Protein AF-A0A9X1PII0-F1 (afdb_monomer_lite)

InterPro domains:
  IPR011990 Tetratricopept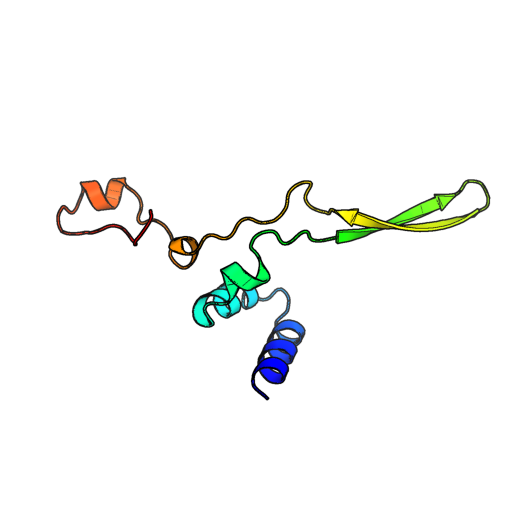ide-like helical domain superfamily [SSF48452] (1-91)
  IPR012944 RagB/SusD domain [PF07980] (1-91)

Foldseek 3Di:
DVVVVVVCCCVVCPPVPVVVVVCLVVVCCCVDQAQDFDWDWDWDQDPVRDIDTDTDTPDPGGGHDDSQNSDDWDPPVVCVVDVVDDTRPPD

Organism: NCBI:txid2906456

Sequence (91 aa):
MRDKIRHERFIELAFEGKRYWDLRRWKIAAQVLNGKQFNAMYITKNANGTYTYKAKPVDGVPYVFQEKMYFMPIPQREIEKNPNLEQNNGW

pLDDT: mean 94.91, std 3.43, range [74.38, 98.0]

Secondary structure (DSSP, 8-state):
-HHHHHHHHHHHTTTTTHHHHHHHHTT-HHHHHTTPPPEEEEEEE-TTS-EEEEEEESSSS-----GGGGSPPPPHHHHHH-TT-PPPTT-

Radius of gyration: 19.82 Å; chains: 1; bounding box: 44×34×57 Å

Structure (mmCIF, N/CA/C/O backbone):
data_AF-A0A9X1PII0-F1
#
_entry.id   AF-A0A9X1PII0-F1
#
loop_
_atom_site.group_PDB
_atom_site.id
_atom_site.type_symbol
_atom_site.label_atom_id
_atom_site.label_alt_id
_atom_site.label_comp_id
_atom_site.label_asym_id
_atom_site.label_entity_id
_atom_site.label_seq_id
_atom_site.pdbx_PDB_ins_code
_atom_site.Cartn_x
_atom_site.Cartn_y
_atom_site.Cartn_z
_atom_site.occupancy
_atom_site.B_iso_or_equiv
_atom_site.auth_seq_id
_atom_site.auth_comp_id
_atom_site.auth_asym_id
_atom_site.auth_atom_id
_atom_site.pdbx_PDB_model_num
ATOM 1 N N . MET A 1 1 ? -7.921 -20.771 -8.634 1.00 88.38 1 MET A N 1
ATOM 2 C CA . MET A 1 1 ? -8.996 -19.906 -9.185 1.00 88.38 1 MET A CA 1
ATOM 3 C C . MET A 1 1 ? -9.045 -18.529 -8.515 1.00 88.38 1 MET A C 1
ATOM 5 O O . MET A 1 1 ? -9.031 -17.536 -9.227 1.00 88.38 1 MET A O 1
ATOM 9 N N . ARG A 1 2 ? -9.047 -18.439 -7.172 1.00 93.44 2 ARG A N 1
ATOM 10 C CA . ARG A 1 2 ? -9.148 -17.161 -6.434 1.00 93.44 2 ARG A CA 1
ATOM 11 C C . ARG A 1 2 ? -8.093 -16.119 -6.825 1.00 93.44 2 ARG A C 1
ATOM 13 O O . ARG A 1 2 ? -8.443 -14.959 -7.004 1.00 93.44 2 ARG A O 1
ATOM 20 N N . ASP A 1 3 ? -6.841 -16.528 -7.006 1.00 94.69 3 ASP A N 1
ATOM 21 C CA . ASP A 1 3 ? -5.760 -15.592 -7.347 1.00 94.69 3 ASP A CA 1
ATOM 22 C C . ASP A 1 3 ? -5.895 -15.013 -8.754 1.00 94.69 3 ASP A C 1
ATOM 24 O O . ASP A 1 3 ? -5.630 -13.830 -8.939 1.00 94.69 3 ASP A O 1
ATOM 28 N N . LYS A 1 4 ? -6.410 -15.796 -9.715 1.00 97.38 4 LYS A N 1
ATOM 29 C CA . LYS A 1 4 ? -6.719 -15.300 -11.064 1.00 97.38 4 LYS A CA 1
ATOM 30 C C . LYS A 1 4 ? -7.772 -14.194 -11.003 1.00 97.38 4 LYS A C 1
ATOM 32 O O . LYS A 1 4 ? -7.538 -13.110 -11.505 1.00 97.38 4 LYS A O 1
ATOM 37 N N . ILE A 1 5 ? -8.868 -14.406 -10.270 1.00 97.25 5 ILE A N 1
ATOM 38 C CA . ILE A 1 5 ? -9.922 -13.386 -10.101 1.00 97.25 5 ILE A CA 1
ATOM 39 C C . ILE A 1 5 ? -9.374 -12.115 -9.431 1.00 97.25 5 ILE A C 1
ATOM 41 O O . ILE A 1 5 ? -9.717 -11.000 -9.818 1.00 97.25 5 ILE A O 1
ATOM 45 N N . ARG A 1 6 ? -8.513 -12.263 -8.414 1.00 96.81 6 ARG A N 1
ATOM 46 C CA . ARG A 1 6 ? -7.865 -11.119 -7.749 1.00 96.81 6 ARG A CA 1
ATOM 47 C C . ARG A 1 6 ? -6.925 -10.360 -8.685 1.00 96.81 6 ARG A C 1
ATOM 49 O O . ARG A 1 6 ? -6.807 -9.144 -8.545 1.00 96.81 6 ARG A O 1
ATOM 56 N N . HIS A 1 7 ? -6.250 -11.074 -9.580 1.00 96.75 7 HIS A N 1
ATOM 57 C CA . HIS A 1 7 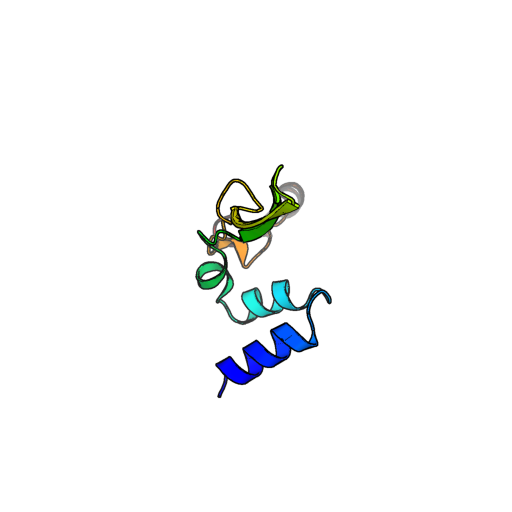? -5.362 -10.504 -10.583 1.00 96.75 7 HIS A CA 1
ATOM 58 C C . HIS A 1 7 ? -6.143 -9.726 -11.646 1.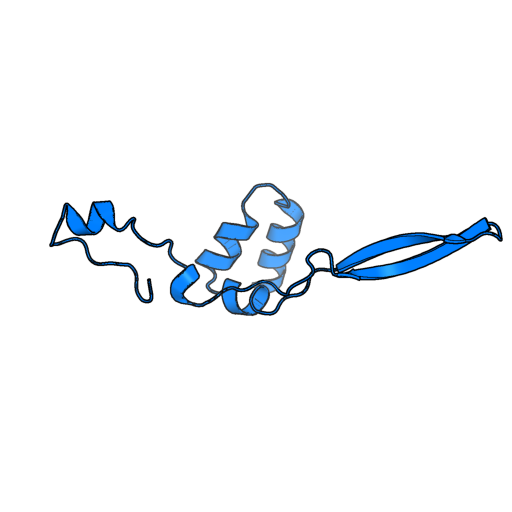00 96.75 7 HIS A C 1
ATOM 60 O O . HIS A 1 7 ? -5.864 -8.543 -11.811 1.00 96.75 7 HIS A O 1
ATOM 66 N N . GLU A 1 8 ? -7.175 -10.329 -12.246 1.00 98.00 8 GLU A N 1
ATOM 67 C CA . GLU A 1 8 ? -8.060 -9.652 -13.209 1.00 98.00 8 GLU A CA 1
ATOM 68 C C . GLU A 1 8 ? -8.633 -8.369 -12.606 1.00 98.00 8 GLU A C 1
ATOM 70 O O . GLU A 1 8 ? -8.469 -7.284 -13.146 1.00 98.00 8 GLU A O 1
ATOM 75 N N . ARG A 1 9 ? -9.188 -8.443 -11.391 1.00 97.88 9 ARG A N 1
ATOM 76 C CA . ARG A 1 9 ? -9.727 -7.260 -10.706 1.00 97.88 9 ARG A CA 1
ATOM 77 C C . ARG A 1 9 ? -8.690 -6.152 -10.486 1.00 97.88 9 ARG A C 1
ATOM 79 O O . ARG A 1 9 ? -9.056 -4.981 -10.466 1.00 97.88 9 ARG A O 1
ATOM 86 N N . PHE A 1 10 ? -7.427 -6.507 -10.247 1.00 97.12 10 PHE A N 1
ATOM 87 C CA . PHE A 1 10 ? -6.360 -5.522 -10.072 1.00 97.12 10 PHE A CA 1
ATOM 88 C C . PHE A 1 10 ? -6.010 -4.817 -11.383 1.00 97.12 10 PHE A C 1
ATOM 90 O O . PHE A 1 10 ? -5.726 -3.624 -11.342 1.00 97.12 10 PHE A O 1
ATOM 97 N N . ILE A 1 11 ? -6.033 -5.546 -12.500 1.00 97.62 11 ILE A N 1
ATOM 98 C CA . ILE A 1 11 ? -5.784 -4.998 -13.834 1.00 97.62 11 ILE A CA 1
ATOM 99 C C . ILE A 1 11 ? -6.964 -4.126 -14.267 1.00 97.62 11 ILE A C 1
ATOM 101 O O . ILE A 1 11 ? -6.772 -2.947 -14.540 1.00 97.62 11 ILE A O 1
ATOM 105 N N . GLU A 1 12 ? -8.175 -4.684 -14.256 1.00 98.00 12 GLU A N 1
ATOM 106 C CA . GLU A 1 12 ? -9.385 -4.040 -14.783 1.00 98.00 12 GLU A CA 1
ATOM 107 C C . GLU A 1 12 ? -9.748 -2.752 -14.039 1.00 98.00 12 GLU A C 1
ATOM 109 O O . GLU A 1 12 ? -10.183 -1.786 -14.648 1.00 98.00 12 GLU A O 1
ATOM 114 N N . LEU A 1 13 ? -9.551 -2.722 -12.715 1.00 97.88 13 LEU A N 1
ATOM 115 C CA . LEU A 1 13 ? -9.930 -1.587 -11.861 1.00 97.88 13 LEU A CA 1
ATOM 116 C C . LEU A 1 13 ? -8.705 -0.814 -11.353 1.00 97.88 13 LEU A C 1
ATOM 118 O O . LEU A 1 13 ? -8.711 -0.252 -10.243 1.00 97.88 13 LEU A O 1
ATOM 122 N N . ALA A 1 14 ? -7.608 -0.850 -12.114 1.00 96.75 14 ALA A N 1
ATOM 123 C CA . ALA A 1 14 ? -6.403 -0.102 -11.797 1.00 96.75 14 ALA A CA 1
ATOM 124 C C . ALA A 1 14 ? -6.722 1.401 -11.706 1.00 96.75 14 ALA A C 1
ATOM 126 O O . ALA A 1 14 ? -7.467 1.948 -12.506 1.00 96.75 14 ALA A O 1
ATOM 127 N N . PHE A 1 15 ? -6.149 2.075 -10.706 1.00 95.94 15 PHE A N 1
ATOM 128 C CA . PHE A 1 15 ? -6.340 3.514 -10.451 1.00 95.94 15 PHE A CA 1
ATOM 129 C C . PHE A 1 15 ? -7.767 3.972 -10.072 1.00 95.94 15 PHE A C 1
ATOM 131 O O . PHE A 1 15 ? -7.987 5.162 -9.889 1.00 95.94 15 PHE A O 1
ATOM 138 N N . GLU A 1 16 ? -8.701 3.056 -9.791 1.00 97.69 16 GLU A N 1
ATOM 139 C CA . GLU A 1 16 ? -10.068 3.386 -9.331 1.00 97.69 16 GLU A CA 1
ATOM 140 C C . GLU A 1 16 ? -10.263 3.296 -7.801 1.00 97.69 16 GLU A C 1
ATOM 142 O O . GLU A 1 16 ? -11.361 3.067 -7.283 1.00 97.69 16 GLU A O 1
ATOM 147 N N . GLY A 1 17 ? -9.176 3.356 -7.028 1.00 96.31 17 GLY A N 1
ATOM 148 C CA . GLY A 1 17 ? -9.230 3.259 -5.562 1.00 96.31 17 GLY A CA 1
ATOM 149 C C . GLY A 1 17 ? -9.632 1.880 -5.010 1.00 96.31 17 GLY A C 1
ATOM 150 O O . GLY A 1 17 ? -9.762 1.710 -3.796 1.00 96.31 17 GLY A O 1
ATOM 151 N N . LYS A 1 18 ? -9.795 0.855 -5.858 1.00 97.81 18 LYS A N 1
ATOM 152 C CA . LYS A 1 18 ? -10.184 -0.499 -5.419 1.00 97.81 18 LYS A CA 1
ATOM 153 C C . LYS A 1 18 ? -9.055 -1.241 -4.722 1.00 97.81 18 LYS A C 1
ATOM 155 O O . LYS A 1 18 ? -9.291 -1.909 -3.717 1.00 97.81 18 LYS A O 1
ATOM 160 N N . ARG A 1 19 ? -7.819 -1.080 -5.206 1.00 96.25 19 ARG A N 1
ATOM 161 C CA . ARG A 1 19 ? -6.657 -1.843 -4.726 1.00 96.25 19 ARG A CA 1
ATOM 162 C C . ARG A 1 19 ? -6.431 -1.706 -3.220 1.00 96.25 19 ARG A C 1
ATOM 164 O O . ARG A 1 19 ? -6.138 -2.703 -2.563 1.00 96.25 19 ARG A O 1
ATOM 171 N N . TYR A 1 20 ? -6.610 -0.502 -2.680 1.00 95.19 20 TYR A N 1
ATOM 172 C CA . TYR A 1 20 ? -6.458 -0.230 -1.251 1.00 95.19 20 TYR A CA 1
ATOM 173 C C . TYR A 1 20 ? -7.416 -1.076 -0.401 1.00 95.19 20 TYR A C 1
ATOM 175 O O . TYR A 1 20 ? -6.993 -1.803 0.500 1.00 95.19 20 TYR A O 1
ATOM 183 N N . TRP A 1 21 ? -8.707 -1.045 -0.734 1.00 96.56 21 TRP A N 1
ATOM 184 C CA . TRP A 1 21 ? -9.739 -1.784 -0.007 1.00 96.56 21 TRP A CA 1
ATOM 185 C C . TRP A 1 21 ? -9.700 -3.285 -0.280 1.00 96.56 21 TRP A C 1
ATOM 187 O O . TRP A 1 21 ? -9.969 -4.077 0.620 1.00 96.56 21 TRP A O 1
ATOM 197 N N . ASP A 1 22 ? -9.327 -3.689 -1.492 1.00 98.00 22 ASP A N 1
ATOM 198 C CA . ASP A 1 22 ? -9.199 -5.092 -1.871 1.00 98.00 22 ASP A CA 1
ATOM 199 C C . ASP A 1 22 ? -8.125 -5.809 -1.050 1.00 98.00 22 ASP A C 1
ATOM 201 O O . ASP A 1 22 ? -8.396 -6.861 -0.473 1.00 98.00 22 ASP A O 1
ATOM 205 N N . LEU A 1 23 ? -6.935 -5.218 -0.910 1.00 97.12 23 LEU A N 1
ATOM 206 C CA . LEU A 1 23 ? -5.875 -5.796 -0.080 1.00 97.12 23 LEU A CA 1
ATOM 207 C C . LEU A 1 23 ? -6.283 -5.886 1.399 1.00 97.12 23 LEU A C 1
ATOM 209 O O . LEU A 1 23 ? -5.975 -6.882 2.060 1.00 97.12 23 LEU A O 1
ATOM 213 N N . ARG A 1 24 ? -7.009 -4.878 1.904 1.00 96.75 24 ARG A N 1
ATOM 214 C CA . ARG A 1 24 ? -7.488 -4.824 3.294 1.00 96.75 24 ARG A CA 1
ATOM 215 C C . ARG A 1 24 ? -8.559 -5.868 3.591 1.00 96.75 24 ARG A C 1
ATOM 217 O O . ARG A 1 24 ? -8.381 -6.676 4.496 1.00 96.75 24 ARG A O 1
ATOM 224 N N . ARG A 1 25 ? -9.636 -5.919 2.801 1.00 96.94 25 ARG A N 1
ATOM 225 C CA . ARG A 1 25 ? -10.738 -6.881 3.005 1.00 96.94 25 ARG A CA 1
ATOM 226 C C . ARG A 1 25 ? -10.304 -8.331 2.800 1.00 96.94 25 ARG A C 1
ATOM 228 O O . ARG A 1 25 ? -10.906 -9.246 3.349 1.00 96.94 25 ARG A O 1
ATOM 235 N N . TRP A 1 26 ? -9.268 -8.553 1.991 1.00 97.00 26 TRP A N 1
ATOM 236 C CA . TRP A 1 26 ? -8.670 -9.872 1.803 1.00 97.00 26 TRP A CA 1
ATOM 237 C C . TRP A 1 26 ? -7.646 -10.244 2.872 1.00 97.00 26 TRP A C 1
ATOM 239 O O . TRP A 1 26 ? -7.200 -11.387 2.850 1.00 97.00 26 TRP A O 1
ATOM 249 N N . LYS A 1 27 ? -7.291 -9.321 3.778 1.00 96.38 27 LYS A N 1
ATOM 250 C CA . LYS A 1 27 ? -6.252 -9.493 4.801 1.00 96.38 27 LYS A CA 1
ATOM 251 C C . LYS A 1 27 ? -4.902 -9.951 4.233 1.00 96.38 27 LYS A C 1
ATOM 253 O O . LYS A 1 27 ? -4.239 -10.807 4.802 1.00 96.38 27 LYS A O 1
ATOM 258 N N . ILE A 1 28 ? -4.501 -9.381 3.094 1.00 96.94 28 ILE A N 1
ATOM 259 C CA . ILE A 1 28 ? -3.199 -9.662 2.454 1.00 96.94 28 ILE A CA 1
ATOM 260 C C . ILE A 1 28 ? -2.338 -8.406 2.269 1.00 96.94 28 ILE A C 1
ATOM 262 O O . ILE A 1 28 ? -1.292 -8.460 1.631 1.00 96.94 28 ILE A O 1
ATOM 266 N N . ALA A 1 29 ? -2.771 -7.257 2.792 1.00 96.88 29 ALA A N 1
ATOM 267 C CA . ALA A 1 29 ? -2.040 -6.001 2.660 1.00 96.88 29 ALA A CA 1
ATOM 268 C C . ALA A 1 29 ? -0.653 -6.078 3.313 1.00 96.88 29 ALA A C 1
ATOM 270 O O . ALA A 1 29 ? 0.322 -5.707 2.670 1.00 96.88 29 ALA A O 1
ATOM 271 N N . ALA A 1 30 ? -0.548 -6.633 4.525 1.00 95.62 30 ALA A N 1
ATOM 272 C CA . ALA A 1 30 ? 0.737 -6.821 5.200 1.00 95.62 30 ALA A CA 1
ATOM 273 C C . ALA A 1 30 ? 1.679 -7.727 4.391 1.00 95.62 30 ALA A C 1
ATOM 275 O O . ALA A 1 30 ? 2.837 -7.384 4.186 1.00 95.62 30 ALA A O 1
ATOM 276 N N . GLN A 1 31 ? 1.161 -8.825 3.830 1.00 95.38 31 GLN A N 1
ATOM 277 C CA . GLN A 1 31 ? 1.937 -9.738 2.986 1.00 95.38 31 GLN A CA 1
ATOM 278 C C . GLN A 1 31 ? 2.439 -9.076 1.690 1.00 95.38 31 GLN A C 1
ATOM 280 O O . GLN A 1 31 ? 3.536 -9.371 1.227 1.00 95.38 31 GLN A O 1
ATOM 285 N N . VAL A 1 32 ? 1.621 -8.224 1.063 1.00 94.56 32 VAL A N 1
ATOM 286 C CA . VAL A 1 32 ? 1.912 -7.654 -0.264 1.00 94.56 32 VAL A CA 1
ATOM 287 C C . VAL A 1 32 ? 2.712 -6.353 -0.185 1.00 94.56 32 VAL A C 1
ATOM 289 O O . VAL A 1 32 ? 3.507 -6.081 -1.085 1.00 94.56 32 VAL A O 1
ATOM 292 N N . LEU A 1 33 ? 2.468 -5.531 0.838 1.00 94.75 33 LEU A N 1
ATOM 293 C CA . LEU A 1 33 ? 2.983 -4.163 0.931 1.00 94.75 33 LEU A CA 1
ATOM 294 C C . LEU A 1 33 ? 4.128 -4.017 1.932 1.00 94.75 33 LEU A C 1
ATOM 296 O O . LEU A 1 33 ? 5.004 -3.191 1.704 1.00 94.75 33 LEU A O 1
ATOM 300 N N . ASN A 1 34 ? 4.146 -4.777 3.029 1.00 95.38 34 ASN A N 1
ATOM 301 C CA . ASN A 1 34 ? 5.171 -4.585 4.050 1.00 95.38 34 ASN A CA 1
ATOM 302 C C . ASN A 1 34 ? 6.548 -5.020 3.530 1.00 95.38 34 ASN A C 1
ATOM 304 O O . ASN A 1 34 ? 6.711 -6.136 3.042 1.00 95.38 34 ASN A O 1
ATOM 308 N N . GLY A 1 35 ? 7.536 -4.131 3.610 1.00 93.38 35 GLY A N 1
ATOM 309 C CA . GLY A 1 35 ? 8.865 -4.341 3.038 1.00 93.38 35 GLY A CA 1
ATOM 310 C C . GLY A 1 35 ? 8.897 -4.312 1.506 1.00 93.38 35 GLY A C 1
ATOM 311 O O . GLY A 1 35 ? 9.929 -4.622 0.909 1.00 93.38 35 GLY A O 1
ATOM 312 N N . LYS A 1 36 ? 7.794 -3.949 0.834 1.00 93.44 36 LYS A N 1
ATOM 313 C CA . LYS A 1 36 ? 7.748 -3.911 -0.628 1.00 93.44 36 LYS A CA 1
ATOM 314 C C . LYS A 1 36 ? 8.444 -2.657 -1.148 1.00 93.44 36 LYS A C 1
ATOM 316 O O . LYS A 1 36 ? 8.020 -1.540 -0.868 1.00 93.44 36 LYS A O 1
ATOM 321 N N . GLN A 1 37 ? 9.468 -2.862 -1.971 1.00 93.12 37 GLN A N 1
ATOM 322 C CA . GLN A 1 37 ? 10.090 -1.813 -2.770 1.00 93.12 37 GLN A CA 1
ATOM 323 C C . GLN A 1 37 ? 9.462 -1.785 -4.167 1.00 93.12 37 GLN A C 1
ATOM 325 O O . GLN A 1 37 ? 9.462 -2.799 -4.874 1.00 93.12 37 GLN A O 1
ATOM 330 N N . PHE A 1 38 ? 8.925 -0.633 -4.569 1.00 91.75 38 PHE A N 1
ATOM 331 C CA . PHE A 1 38 ? 8.470 -0.409 -5.939 1.00 91.75 38 PHE A CA 1
ATOM 332 C C . PHE A 1 38 ? 9.583 0.234 -6.755 1.00 91.75 38 PHE A C 1
ATOM 334 O O . PHE A 1 38 ? 10.278 1.133 -6.275 1.00 91.75 38 PHE A O 1
ATOM 341 N N . ASN A 1 39 ? 9.738 -0.245 -7.987 1.00 92.88 39 ASN A N 1
ATOM 342 C CA . ASN A 1 39 ? 10.752 0.221 -8.917 1.00 92.88 39 ASN A CA 1
ATOM 343 C C . ASN A 1 39 ? 10.087 0.833 -10.148 1.00 92.88 39 ASN A C 1
ATOM 345 O O . ASN A 1 39 ? 9.073 0.321 -10.622 1.00 92.88 39 ASN A O 1
ATOM 349 N N . ALA A 1 40 ? 10.705 1.872 -10.697 1.00 93.56 40 ALA A N 1
ATOM 350 C CA . ALA A 1 40 ? 10.396 2.399 -12.016 1.00 93.56 40 ALA A CA 1
ATOM 351 C C . ALA A 1 40 ? 11.578 2.164 -12.951 1.00 93.56 40 ALA A C 1
ATOM 353 O O . ALA A 1 40 ? 12.729 2.042 -12.521 1.00 93.56 40 ALA A O 1
ATOM 354 N N . MET A 1 41 ? 11.288 2.100 -14.247 1.00 95.31 41 MET A N 1
ATOM 355 C CA . MET A 1 41 ? 12.325 2.058 -15.266 1.00 95.31 41 MET A CA 1
ATOM 356 C C . MET A 1 41 ? 12.861 3.469 -15.508 1.00 95.31 41 MET A C 1
ATOM 358 O O . MET A 1 41 ? 12.117 4.357 -15.912 1.00 95.31 41 MET A O 1
ATOM 362 N N . TYR A 1 42 ? 14.159 3.661 -15.302 1.00 93.94 42 TYR A N 1
ATOM 363 C CA . TYR A 1 42 ? 14.862 4.890 -15.646 1.00 93.94 42 TYR A CA 1
ATOM 364 C C . TYR A 1 42 ? 15.555 4.698 -16.985 1.00 93.94 42 TYR A C 1
ATOM 366 O O . TYR A 1 42 ? 16.382 3.796 -17.146 1.00 93.94 42 TYR A O 1
ATOM 374 N N . ILE A 1 43 ? 15.212 5.568 -17.930 1.00 95.62 43 ILE A N 1
ATOM 375 C CA . ILE A 1 43 ? 15.757 5.569 -19.283 1.00 95.62 43 ILE A CA 1
ATOM 376 C C . ILE A 1 43 ? 16.743 6.731 -19.380 1.00 95.62 43 ILE A C 1
ATOM 378 O O . ILE A 1 43 ? 16.375 7.887 -19.185 1.00 95.62 43 ILE A O 1
ATOM 382 N N . THR A 1 44 ? 18.007 6.430 -19.658 1.00 95.69 44 THR A N 1
ATOM 383 C CA . THR A 1 44 ? 19.073 7.428 -19.802 1.00 95.69 44 THR A CA 1
ATOM 384 C C . THR A 1 44 ? 19.592 7.408 -21.229 1.00 95.69 44 THR A C 1
ATOM 386 O O . THR A 1 44 ? 20.022 6.363 -21.712 1.00 95.69 44 THR A O 1
ATOM 389 N N . LYS A 1 45 ? 19.562 8.558 -21.907 1.00 96.25 45 LYS A N 1
ATOM 390 C CA . LYS A 1 45 ? 20.182 8.716 -23.225 1.00 96.25 45 LYS A CA 1
ATOM 391 C C . LYS A 1 45 ? 21.687 8.923 -23.045 1.00 96.25 45 LYS A C 1
ATOM 393 O O . LYS A 1 45 ? 22.104 9.849 -22.356 1.00 96.25 45 LYS A O 1
ATOM 398 N N . ASN A 1 46 ? 22.485 8.054 -23.646 1.00 95.38 46 ASN A N 1
ATOM 399 C CA . ASN A 1 46 ? 23.940 8.115 -23.605 1.00 95.38 46 ASN A CA 1
ATOM 400 C C . ASN A 1 46 ? 24.468 9.094 -24.670 1.00 95.38 46 ASN A C 1
ATOM 402 O O . ASN A 1 46 ? 23.802 9.369 -25.670 1.00 95.38 46 ASN A O 1
ATOM 406 N N . ALA A 1 47 ? 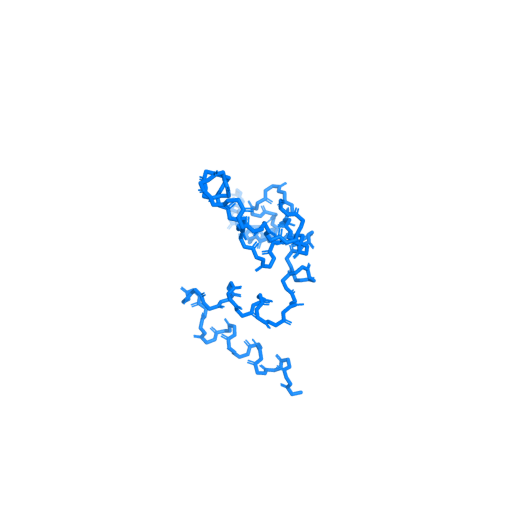25.702 9.574 -24.494 1.00 94.00 47 ALA A N 1
ATOM 407 C CA . ALA A 1 47 ? 26.343 10.507 -25.428 1.00 94.00 47 ALA A CA 1
ATOM 408 C C . ALA A 1 47 ? 26.515 9.930 -26.849 1.00 94.00 47 ALA A C 1
ATOM 410 O O . ALA A 1 47 ? 26.470 10.669 -27.825 1.00 94.00 47 ALA A O 1
ATOM 411 N N . ASN A 1 48 ? 26.641 8.606 -26.976 1.00 94.94 48 ASN A N 1
ATOM 412 C CA . ASN A 1 48 ? 26.733 7.896 -28.258 1.00 94.94 48 ASN A CA 1
ATOM 413 C C . ASN A 1 48 ? 25.366 7.672 -28.945 1.00 94.94 48 ASN A C 1
ATOM 415 O O . ASN A 1 48 ? 25.278 6.891 -29.887 1.00 94.94 48 ASN A O 1
ATOM 419 N N . GLY A 1 49 ? 24.288 8.285 -28.445 1.00 93.25 49 GLY A N 1
ATOM 420 C CA . GLY A 1 49 ? 22.939 8.164 -29.005 1.00 93.25 49 GLY A CA 1
ATOM 421 C C . GLY A 1 49 ? 22.162 6.909 -28.592 1.00 93.25 49 GLY A C 1
ATOM 422 O O . GLY A 1 49 ? 20.983 6.808 -28.918 1.00 93.25 49 GLY A O 1
ATOM 423 N N . THR A 1 50 ? 22.772 5.978 -27.850 1.00 96.44 50 THR A N 1
ATOM 424 C CA . THR A 1 50 ? 22.088 4.778 -27.328 1.00 96.44 50 THR A CA 1
ATOM 425 C C . THR A 1 50 ? 21.300 5.073 -26.047 1.00 96.44 50 THR A C 1
ATOM 427 O O . THR A 1 50 ? 21.482 6.118 -25.419 1.00 96.44 50 THR A O 1
ATOM 430 N N . TYR A 1 51 ? 20.437 4.143 -25.630 1.00 96.12 51 TYR A N 1
ATOM 431 C CA . TYR A 1 51 ? 19.657 4.247 -24.395 1.00 96.12 51 TYR A CA 1
ATOM 432 C C . TYR A 1 51 ? 20.063 3.173 -23.386 1.00 96.12 51 TYR A C 1
ATOM 434 O O . TYR A 1 51 ? 20.210 2.001 -23.728 1.00 96.12 51 TYR A O 1
ATOM 442 N N . THR A 1 52 ? 20.196 3.578 -22.126 1.00 96.31 52 THR A N 1
ATOM 443 C CA . THR A 1 52 ? 20.393 2.688 -20.982 1.00 96.31 52 THR A CA 1
ATOM 444 C C . THR A 1 52 ? 19.095 2.581 -20.193 1.00 96.31 52 THR A C 1
ATOM 446 O O . THR A 1 52 ? 18.502 3.599 -19.839 1.00 96.31 52 THR A O 1
ATOM 449 N N . TYR A 1 53 ? 18.695 1.355 -19.861 1.00 96.38 53 TYR A N 1
ATOM 450 C CA . TYR A 1 53 ? 17.484 1.046 -19.102 1.00 96.38 53 TYR A CA 1
ATOM 451 C C . TYR A 1 53 ? 17.883 0.452 -17.753 1.00 96.38 53 TYR A C 1
ATOM 453 O O . TYR A 1 53 ? 18.534 -0.592 -17.703 1.00 96.38 53 TYR A O 1
ATOM 461 N N . LYS A 1 54 ? 17.535 1.118 -16.649 1.00 95.25 54 LYS A N 1
ATOM 462 C CA . LYS A 1 54 ? 17.785 0.607 -15.293 1.00 95.25 54 LYS A CA 1
ATOM 463 C C . LYS A 1 54 ? 16.544 0.749 -14.430 1.00 95.25 54 LYS A C 1
ATOM 465 O O . LYS A 1 54 ? 16.044 1.854 -14.245 1.00 95.25 54 LYS A O 1
ATOM 470 N N . ALA A 1 55 ? 16.091 -0.357 -13.849 1.00 93.75 55 ALA A N 1
ATOM 471 C CA . ALA A 1 55 ? 15.093 -0.305 -12.793 1.00 93.75 55 ALA A CA 1
ATOM 472 C C . ALA A 1 55 ? 15.725 0.314 -11.538 1.00 93.75 55 ALA A C 1
ATOM 474 O O . ALA A 1 55 ? 16.782 -0.141 -11.097 1.00 93.75 55 ALA A O 1
ATOM 475 N N . LYS A 1 56 ? 15.097 1.345 -10.969 1.00 92.25 56 LYS A N 1
ATOM 476 C CA . LYS A 1 56 ? 15.503 1.920 -9.680 1.00 92.25 56 LYS A CA 1
ATOM 477 C C . LYS A 1 56 ? 14.292 2.061 -8.755 1.00 92.25 56 LYS A C 1
ATOM 479 O O . LYS A 1 56 ? 13.182 2.2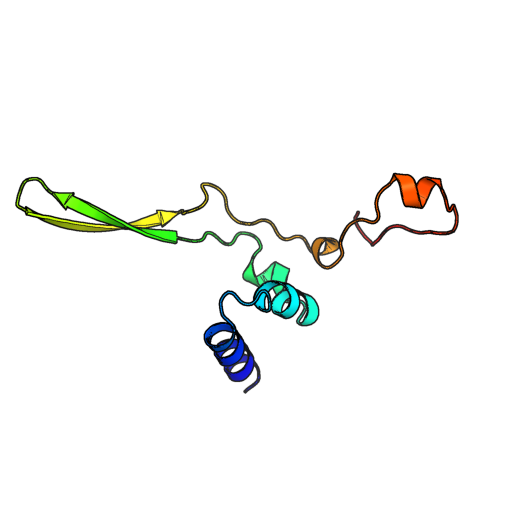29 -9.266 1.00 92.25 56 LYS A O 1
ATOM 484 N N . PRO A 1 57 ? 14.502 2.016 -7.429 1.00 92.62 57 PRO A N 1
ATOM 485 C CA . PRO A 1 57 ? 13.486 2.357 -6.437 1.00 92.62 57 PRO A CA 1
ATOM 486 C C . PRO A 1 57 ? 12.817 3.701 -6.743 1.00 92.62 57 PRO A C 1
ATOM 488 O O . PRO A 1 57 ? 13.518 4.681 -6.989 1.00 92.62 57 PRO A O 1
ATOM 491 N N . VAL A 1 58 ? 11.481 3.734 -6.749 1.00 86.56 58 VAL A N 1
ATOM 492 C CA . VAL A 1 58 ? 10.703 4.984 -6.876 1.00 86.56 58 VAL A CA 1
ATOM 493 C C . VAL A 1 58 ? 10.743 5.745 -5.561 1.00 86.56 58 VAL A C 1
ATOM 495 O O . VAL A 1 58 ? 11.153 6.900 -5.512 1.00 86.56 58 VAL A O 1
ATOM 498 N N . ASP A 1 59 ? 10.370 5.048 -4.494 1.00 74.38 59 ASP A N 1
ATOM 499 C CA . ASP A 1 59 ? 10.378 5.569 -3.140 1.00 74.38 59 ASP A CA 1
ATOM 500 C C . ASP A 1 59 ? 11.678 5.098 -2.485 1.00 74.38 59 ASP A C 1
ATOM 502 O O . ASP A 1 59 ? 11.992 3.912 -2.516 1.00 74.38 59 ASP A O 1
ATOM 506 N N . GLY A 1 60 ? 12.484 6.004 -1.929 1.00 79.81 60 GLY A N 1
ATOM 507 C CA . GLY A 1 60 ? 13.800 5.664 -1.359 1.00 79.81 60 GLY A CA 1
ATOM 508 C C . GLY A 1 60 ? 13.760 4.713 -0.152 1.00 79.81 60 GLY A C 1
ATOM 509 O O . GLY A 1 60 ? 14.811 4.369 0.383 1.00 79.81 60 GLY A O 1
ATOM 510 N N . VAL A 1 61 ? 12.564 4.302 0.280 1.00 88.44 61 VAL A N 1
ATOM 511 C CA . VAL A 1 61 ? 12.317 3.389 1.395 1.00 88.44 61 VAL A CA 1
ATOM 512 C C . VAL A 1 61 ? 11.248 2.350 1.025 1.00 88.44 61 VAL A C 1
ATOM 514 O O . VAL A 1 61 ? 10.305 2.674 0.294 1.00 88.44 61 VAL A O 1
ATOM 517 N N . PRO A 1 62 ? 11.341 1.115 1.553 1.00 91.44 62 PRO A N 1
ATOM 518 C CA . PRO A 1 62 ? 10.282 0.125 1.411 1.00 91.44 62 PRO A CA 1
ATOM 519 C C . PRO A 1 62 ? 8.982 0.575 2.083 1.00 91.44 62 PRO A C 1
ATOM 521 O O . PRO A 1 62 ? 8.995 1.251 3.113 1.00 91.44 62 PRO A O 1
ATOM 524 N N . TYR A 1 63 ? 7.849 0.135 1.539 1.00 92.81 63 TYR A N 1
ATOM 525 C CA . TYR A 1 63 ? 6.545 0.382 2.149 1.00 92.81 63 TYR A CA 1
ATOM 526 C C . TYR A 1 63 ? 6.449 -0.306 3.509 1.00 92.81 63 TYR A C 1
ATOM 528 O O . TYR A 1 63 ? 6.925 -1.426 3.696 1.00 92.81 63 TYR A O 1
ATOM 536 N N . VAL A 1 64 ? 5.773 0.348 4.451 1.00 93.75 64 VAL A N 1
ATOM 537 C CA . VAL A 1 64 ? 5.471 -0.215 5.769 1.00 93.75 64 VAL A CA 1
ATOM 538 C C . VAL A 1 64 ? 3.972 -0.457 5.856 1.00 93.75 64 VAL A C 1
ATOM 540 O O . VAL A 1 64 ? 3.174 0.460 5.671 1.00 93.75 64 VAL A O 1
ATOM 543 N N . PHE A 1 65 ? 3.587 -1.697 6.152 1.00 95.75 65 PHE A N 1
ATOM 544 C CA . PHE A 1 65 ? 2.203 -2.048 6.453 1.00 95.75 65 PHE A CA 1
ATOM 545 C C . PHE A 1 65 ? 2.168 -3.050 7.605 1.00 95.75 65 PHE A C 1
ATOM 547 O O . PHE A 1 65 ? 2.456 -4.232 7.432 1.00 95.75 65 PHE A O 1
ATOM 554 N N . GLN A 1 66 ? 1.810 -2.569 8.791 1.00 95.25 66 GLN A N 1
ATOM 555 C CA . GLN A 1 66 ? 1.682 -3.392 9.994 1.00 95.25 66 GLN A CA 1
ATOM 556 C C . GLN A 1 66 ? 0.252 -3.924 10.133 1.00 95.25 66 GLN A C 1
ATOM 558 O O . GLN A 1 66 ? -0.687 -3.308 9.637 1.00 95.25 66 GLN A O 1
ATOM 563 N N . GLU A 1 67 ? 0.060 -5.020 10.867 1.00 95.06 67 GLU A N 1
ATOM 564 C CA . GLU A 1 67 ? -1.266 -5.629 11.077 1.00 95.06 67 GLU A CA 1
ATOM 565 C C . GLU A 1 67 ? -2.309 -4.636 11.628 1.00 95.06 67 GLU A C 1
ATOM 567 O O . GLU A 1 67 ? -3.441 -4.588 11.150 1.00 95.06 67 GLU A O 1
ATOM 572 N N . LYS A 1 68 ? -1.930 -3.737 12.546 1.00 95.00 68 LYS A N 1
ATOM 573 C CA . LYS A 1 68 ? -2.842 -2.689 13.045 1.00 95.00 68 LYS A CA 1
ATOM 574 C C . LYS A 1 68 ? -3.395 -1.774 11.945 1.00 95.00 68 LYS A C 1
ATOM 576 O O . LYS A 1 68 ? -4.511 -1.273 12.048 1.00 95.00 68 LYS A O 1
ATOM 581 N N . MET A 1 69 ? -2.649 -1.602 10.849 1.00 96.75 69 MET A N 1
ATOM 582 C CA . MET A 1 69 ? -2.998 -0.717 9.735 1.00 96.75 69 MET A CA 1
ATOM 583 C C . MET A 1 69 ? -4.114 -1.261 8.840 1.00 96.75 69 MET A C 1
ATOM 585 O O . MET A 1 69 ? -4.521 -0.570 7.905 1.00 96.75 69 MET A O 1
ATOM 589 N N . TYR A 1 70 ? -4.666 -2.450 9.114 1.00 96.81 70 TYR A N 1
ATOM 590 C CA . TYR A 1 70 ? -5.950 -2.848 8.524 1.00 96.81 70 TYR A CA 1
ATOM 591 C C . TYR A 1 70 ? -7.095 -1.922 8.954 1.00 96.81 70 TYR A C 1
ATOM 593 O O . TYR A 1 70 ? -8.006 -1.681 8.158 1.00 96.81 70 TYR A O 1
ATOM 601 N N . PHE A 1 71 ? -7.002 -1.344 10.153 1.00 95.62 71 PHE A N 1
ATOM 602 C CA . PHE A 1 71 ? -7.918 -0.331 10.666 1.00 95.62 71 PHE A CA 1
ATOM 603 C C . PHE A 1 71 ? -7.214 1.022 10.765 1.00 95.62 71 PHE A C 1
ATOM 605 O O . PHE A 1 71 ? -5.991 1.098 10.881 1.00 95.62 71 PHE A O 1
ATOM 612 N N . MET A 1 72 ? -7.982 2.103 10.656 1.00 94.50 72 MET A N 1
ATOM 613 C CA . MET A 1 72 ? -7.466 3.452 10.898 1.00 94.50 72 MET A CA 1
ATOM 614 C C . MET A 1 72 ? -7.554 3.764 12.394 1.00 94.50 72 MET A C 1
ATOM 616 O O . MET A 1 72 ? -8.513 3.315 13.024 1.00 94.50 72 MET A O 1
ATOM 620 N N . PRO A 1 73 ? -6.609 4.524 12.968 1.00 96.50 73 PRO A N 1
ATOM 621 C CA . PRO A 1 73 ? -6.742 4.971 14.345 1.00 96.50 73 PRO A CA 1
ATOM 622 C C . PRO A 1 73 ? -7.988 5.847 14.479 1.00 96.50 73 PRO A C 1
ATOM 624 O O . PRO A 1 73 ? -8.244 6.725 13.648 1.00 96.50 73 PRO A O 1
ATOM 627 N N . ILE A 1 74 ? -8.758 5.618 15.536 1.00 96.75 74 ILE A N 1
ATOM 628 C CA . ILE A 1 74 ? -9.797 6.552 15.955 1.00 96.75 74 ILE A CA 1
ATOM 629 C C . ILE A 1 74 ? -9.079 7.801 16.486 1.00 96.75 74 ILE A C 1
ATOM 631 O O . ILE A 1 74 ? -8.140 7.655 17.275 1.00 96.75 74 ILE A O 1
ATOM 635 N N . PRO A 1 75 ? -9.455 9.022 16.058 1.00 96.62 75 PRO A N 1
ATOM 636 C CA . PRO A 1 75 ? -8.807 10.236 16.538 1.00 96.62 75 PRO A CA 1
ATOM 637 C C . PRO A 1 75 ? -8.867 10.339 18.064 1.00 96.62 75 PRO A C 1
ATOM 639 O O . PRO A 1 75 ? -9.944 10.223 18.644 1.00 96.62 75 PRO A O 1
ATOM 642 N N . GLN A 1 76 ? -7.729 10.632 18.697 1.00 94.62 76 GLN A N 1
ATOM 643 C CA . GLN A 1 76 ? -7.595 10.679 20.158 1.00 94.62 76 GLN A CA 1
ATOM 644 C C . GLN A 1 76 ? -8.651 11.574 20.826 1.00 94.62 76 GLN A C 1
ATOM 646 O O . GLN A 1 76 ? -9.284 11.175 21.797 1.00 94.62 76 GLN A O 1
ATOM 651 N N . ARG A 1 77 ? -8.938 12.738 20.230 1.00 97.31 77 ARG A N 1
ATOM 652 C CA . ARG A 1 77 ? -9.980 13.663 20.703 1.00 97.31 77 ARG A CA 1
ATOM 653 C C . ARG A 1 77 ? -11.379 13.039 20.799 1.00 97.31 77 ARG A C 1
ATOM 655 O O . ARG A 1 77 ? -12.206 13.530 21.552 1.00 97.31 77 ARG A O 1
ATOM 662 N N . GLU A 1 78 ? -11.690 12.033 19.981 1.00 96.50 78 GLU A N 1
ATOM 663 C CA . GLU A 1 78 ? -13.000 11.369 19.998 1.00 96.50 78 GLU A CA 1
ATOM 664 C C . GLU A 1 78 ? -13.055 10.290 21.086 1.00 96.50 78 GLU A C 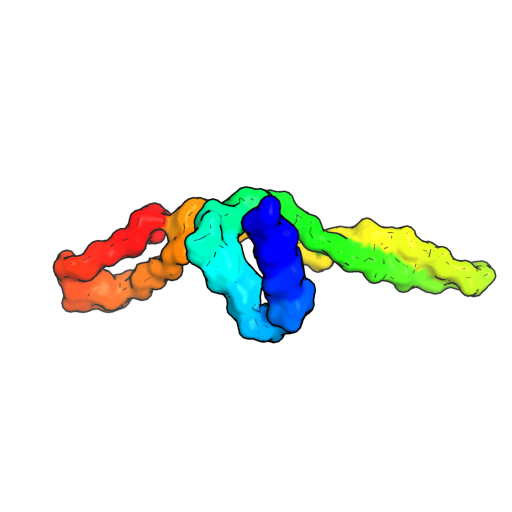1
ATOM 666 O O . GLU A 1 78 ? -14.099 10.119 21.710 1.00 96.50 78 GLU A O 1
ATOM 671 N N . ILE A 1 79 ? -11.923 9.638 21.376 1.00 96.31 79 ILE A N 1
ATOM 672 C CA . ILE A 1 79 ? -11.772 8.730 22.525 1.00 96.31 79 ILE A CA 1
ATOM 673 C C . ILE A 1 79 ? -11.906 9.518 23.833 1.00 96.31 79 ILE A C 1
ATOM 675 O O . ILE A 1 79 ? -12.645 9.126 24.728 1.00 96.31 79 ILE A O 1
ATOM 679 N N . GLU A 1 80 ? -11.262 10.682 23.924 1.00 95.75 80 GLU A N 1
ATOM 680 C CA . GLU A 1 80 ? -11.338 11.548 25.108 1.00 95.75 80 GLU A CA 1
ATOM 681 C C . GLU A 1 80 ? -12.754 12.087 25.364 1.00 95.75 80 GLU A C 1
ATOM 683 O O . GLU A 1 80 ? -13.149 12.270 26.514 1.00 95.75 80 GLU A O 1
ATOM 688 N N . LYS A 1 81 ? -13.542 12.321 24.306 1.00 97.44 81 LYS A N 1
ATOM 689 C CA . LYS A 1 81 ? -14.939 12.770 24.422 1.00 97.44 81 LYS A CA 1
ATOM 690 C C . LYS A 1 81 ? -15.892 11.679 24.896 1.00 97.44 81 LYS A C 1
ATOM 692 O O . LYS A 1 81 ? -16.892 11.998 25.534 1.00 97.44 81 LYS A O 1
ATOM 697 N N . ASN A 1 82 ? -15.641 10.424 24.532 1.00 96.81 82 ASN A N 1
ATOM 698 C CA . ASN A 1 82 ? -16.512 9.305 24.866 1.00 96.81 82 ASN A CA 1
ATOM 699 C C . ASN A 1 82 ? -15.707 8.205 25.567 1.00 96.81 82 ASN A C 1
ATOM 701 O O . ASN A 1 82 ? -15.134 7.359 24.885 1.00 96.81 82 ASN A O 1
ATOM 705 N N . PRO A 1 83 ? -15.736 8.145 26.909 1.00 92.50 83 PRO A N 1
ATOM 706 C CA . PRO A 1 83 ? -15.013 7.130 27.676 1.00 92.50 83 PRO A CA 1
ATOM 707 C C . PRO A 1 83 ? -15.384 5.675 27.345 1.00 92.50 83 PRO A C 1
ATOM 709 O O . PRO A 1 83 ? -14.624 4.773 27.673 1.00 92.50 83 PRO A O 1
ATOM 712 N N . ASN A 1 84 ? -16.533 5.434 26.697 1.00 96.50 84 ASN A N 1
ATOM 713 C CA . ASN A 1 84 ? -16.950 4.099 26.249 1.00 96.50 84 ASN A CA 1
ATOM 714 C C . ASN A 1 84 ? -16.430 3.739 24.842 1.00 96.50 84 ASN A C 1
ATOM 716 O O . ASN A 1 84 ? -16.726 2.655 24.341 1.00 96.50 84 ASN A O 1
ATOM 720 N N . LEU A 1 85 ? -15.732 4.652 24.158 1.00 96.31 85 LEU A N 1
ATOM 721 C CA . LEU A 1 85 ? -15.165 4.420 22.833 1.00 96.31 85 LEU A CA 1
ATOM 722 C C . LEU A 1 85 ? -13.735 3.891 22.960 1.00 96.31 85 LEU A C 1
ATOM 724 O O . LEU A 1 85 ? -12.801 4.640 23.235 1.00 96.31 85 LEU A O 1
ATOM 728 N N . GLU A 1 86 ? -13.564 2.598 22.712 1.00 95.31 86 GLU A N 1
ATOM 729 C CA . GLU A 1 86 ? -12.252 1.952 22.714 1.00 95.31 86 GLU A CA 1
ATOM 730 C C . GLU A 1 86 ? -11.520 2.135 21.376 1.00 95.31 86 GLU A C 1
ATOM 732 O O . GLU A 1 86 ? -12.130 2.204 20.306 1.00 95.31 86 GLU A O 1
ATOM 737 N N . GLN A 1 87 ? -10.189 2.200 21.433 1.00 96.25 87 GLN A N 1
ATOM 738 C CA . GLN A 1 87 ? -9.333 2.308 20.253 1.00 96.25 87 GLN A CA 1
ATOM 739 C C . GLN A 1 87 ? -9.270 0.985 19.469 1.00 96.25 87 GLN A C 1
ATOM 741 O O . GLN A 1 87 ? -9.385 -0.109 20.020 1.00 96.25 87 GLN A O 1
ATOM 746 N N . ASN A 1 88 ? -9.011 1.081 18.163 1.00 95.94 88 ASN A N 1
ATOM 747 C CA . ASN A 1 88 ? -8.689 -0.075 17.334 1.00 95.94 88 ASN A CA 1
ATOM 748 C C . ASN A 1 88 ? -7.382 -0.740 17.794 1.00 95.94 88 ASN A C 1
ATOM 750 O O . ASN A 1 88 ? -6.382 -0.071 18.031 1.00 95.94 88 ASN A O 1
ATOM 754 N N . ASN A 1 89 ? -7.361 -2.074 17.842 1.00 94.25 89 ASN A N 1
ATOM 755 C CA . ASN A 1 89 ? -6.224 -2.834 18.364 1.00 94.25 89 ASN A CA 1
ATOM 756 C C . ASN A 1 89 ? -4.865 -2.421 17.749 1.00 94.25 89 ASN A C 1
ATOM 758 O O . ASN A 1 89 ? -4.676 -2.468 16.529 1.00 94.25 89 ASN A O 1
ATOM 762 N N . GLY A 1 90 ? -3.909 -2.075 18.615 1.00 93.31 90 GLY A N 1
ATOM 763 C CA . GLY A 1 90 ? -2.535 -1.697 18.268 1.00 93.31 90 GLY A CA 1
ATOM 764 C C . GLY A 1 90 ? -2.310 -0.213 17.942 1.00 93.31 90 GLY A C 1
ATOM 765 O O . GLY A 1 90 ? -1.157 0.172 17.701 1.00 93.31 90 GLY A O 1
ATOM 766 N N . TRP A 1 91 ? -3.369 0.599 17.900 1.00 92.75 91 TRP A N 1
ATOM 767 C CA . TRP A 1 91 ? -3.293 2.054 17.740 1.00 92.75 91 TRP A CA 1
ATOM 768 C C . TRP A 1 91 ? -3.239 2.800 19.064 1.00 92.75 91 TRP A C 1
ATOM 770 O O . TRP A 1 91 ? -3.724 2.251 20.075 1.00 92.75 91 TRP A O 1
#